Protein AF-A0A7Y6B7W2-F1 (afdb_monomer_lite)

pLDDT: mean 74.8, std 16.67, range [43.53, 96.5]

Secondary structure (DSSP, 8-state):
---SHHHHHHHHHHHHHHHHHHHHHHHHHHHHHHTT-HHHHHHHHHHHHTTT----S-HHHHHHHHHHHHHHHHHHHHHHHHHHHHHHHHHHTTSS-HHHHHHHHHHHHHHHTTT-HHHHHHHHHHHHHHHHHHHHHHS----

Structure (mmCIF, N/CA/C/O backbone):
data_AF-A0A7Y6B7W2-F1
#
_entry.id   AF-A0A7Y6B7W2-F1
#
loop_
_atom_site.group_PDB
_atom_site.id
_atom_site.type_symbol
_atom_site.label_atom_id
_atom_site.label_alt_id
_atom_site.label_comp_id
_atom_site.label_asym_id
_atom_site.label_entity_id
_atom_site.label_seq_id
_atom_site.pdbx_PDB_ins_code
_atom_site.Cartn_x
_atom_site.Cartn_y
_atom_site.Cartn_z
_atom_site.occupancy
_atom_site.B_iso_or_equiv
_atom_site.auth_seq_id
_atom_site.auth_comp_id
_atom_site.auth_asym_id
_atom_site.auth_atom_id
_atom_site.pdbx_PDB_model_num
ATOM 1 N N . MET A 1 1 ? 20.380 0.265 -54.748 1.00 45.25 1 MET A N 1
ATOM 2 C CA . MET A 1 1 ? 20.464 1.455 -53.881 1.00 45.25 1 MET A CA 1
ATOM 3 C C . MET A 1 1 ? 19.053 1.995 -53.746 1.00 45.25 1 MET A C 1
ATOM 5 O O . MET A 1 1 ? 18.723 2.849 -54.549 1.00 45.25 1 MET A O 1
ATOM 9 N N . ASP A 1 2 ? 18.227 1.437 -52.851 1.00 46.62 2 ASP A N 1
ATOM 10 C CA . ASP A 1 2 ? 17.076 2.148 -52.249 1.00 46.62 2 ASP A CA 1
ATOM 11 C C . ASP A 1 2 ? 16.403 1.323 -51.120 1.00 46.62 2 ASP A C 1
ATOM 13 O O . ASP A 1 2 ? 15.212 1.052 -51.174 1.00 46.62 2 ASP A O 1
ATOM 17 N N . ASP A 1 3 ? 17.161 0.867 -50.110 1.00 48.06 3 ASP A N 1
ATOM 18 C CA . ASP A 1 3 ? 16.589 0.128 -48.955 1.00 48.06 3 ASP A CA 1
ATOM 19 C C . ASP A 1 3 ? 16.761 0.868 -47.612 1.00 48.06 3 ASP A C 1
ATOM 21 O O . ASP A 1 3 ? 16.405 0.354 -46.555 1.00 48.06 3 ASP A O 1
ATOM 25 N N . THR A 1 4 ? 17.295 2.093 -47.616 1.00 52.03 4 THR A N 1
ATOM 26 C CA . THR A 1 4 ? 17.584 2.860 -46.387 1.00 52.03 4 THR A CA 1
ATOM 27 C C . THR A 1 4 ? 16.400 3.679 -45.861 1.00 52.03 4 THR A C 1
ATOM 29 O O . THR A 1 4 ? 16.360 3.977 -44.674 1.00 52.03 4 THR A O 1
ATOM 32 N N . ASN A 1 5 ? 15.392 3.984 -46.685 1.00 48.12 5 ASN A N 1
ATOM 33 C CA . ASN A 1 5 ? 14.307 4.904 -46.300 1.00 48.12 5 ASN A CA 1
ATOM 34 C C . ASN A 1 5 ? 13.185 4.271 -45.447 1.00 48.12 5 ASN A C 1
ATOM 36 O O . ASN A 1 5 ? 12.376 4.990 -44.866 1.00 48.12 5 ASN A O 1
ATOM 40 N N . GLY A 1 6 ? 13.106 2.937 -45.357 1.00 48.16 6 GLY A N 1
ATOM 41 C CA . GLY A 1 6 ? 12.059 2.243 -44.589 1.00 48.16 6 GLY A CA 1
ATOM 42 C C . GLY A 1 6 ? 12.377 2.043 -43.102 1.00 48.16 6 GLY A C 1
ATOM 43 O O . GLY A 1 6 ? 11.459 1.890 -42.298 1.00 48.16 6 GLY A O 1
ATOM 44 N N . HIS A 1 7 ? 13.660 2.045 -42.725 1.00 50.00 7 HIS A N 1
ATOM 45 C CA . HIS A 1 7 ? 14.095 1.780 -41.349 1.00 50.00 7 HIS A CA 1
ATOM 46 C C . HIS A 1 7 ? 14.013 3.040 -40.466 1.00 50.00 7 HIS A C 1
ATOM 48 O O . HIS A 1 7 ? 13.561 2.962 -39.325 1.00 50.00 7 HIS A O 1
ATOM 54 N N . GLU A 1 8 ? 14.338 4.212 -41.025 1.00 51.78 8 GLU A N 1
ATOM 55 C CA . GLU A 1 8 ? 14.334 5.494 -40.302 1.00 51.78 8 GLU A CA 1
ATOM 56 C C . GLU A 1 8 ? 12.913 5.964 -39.931 1.00 51.78 8 GLU A C 1
ATOM 58 O O . GLU A 1 8 ? 12.676 6.385 -38.801 1.00 51.78 8 GLU A O 1
ATOM 63 N N . ALA A 1 9 ? 11.925 5.800 -40.821 1.00 54.41 9 ALA A N 1
ATOM 64 C CA . ALA A 1 9 ? 10.541 6.216 -40.553 1.00 54.41 9 ALA A CA 1
ATOM 65 C C . ALA A 1 9 ? 9.842 5.378 -39.456 1.00 54.41 9 ALA A C 1
ATOM 67 O O . ALA A 1 9 ? 8.963 5.880 -38.755 1.00 54.41 9 ALA A O 1
ATOM 68 N N . GLY A 1 10 ? 10.226 4.105 -39.292 1.00 57.22 10 GLY A N 1
ATOM 69 C CA . GLY A 1 10 ? 9.734 3.238 -38.212 1.00 57.22 10 GLY A CA 1
ATOM 70 C C . GLY A 1 10 ? 10.414 3.500 -36.862 1.00 57.22 10 GLY A C 1
ATOM 71 O O . GLY A 1 10 ? 9.772 3.398 -35.812 1.00 57.22 10 GLY A O 1
ATOM 72 N N . GLN A 1 11 ? 11.697 3.877 -36.877 1.00 59.12 11 GLN A N 1
ATOM 73 C CA . GLN A 1 11 ? 12.441 4.282 -35.678 1.00 59.12 11 GLN A CA 1
ATOM 74 C C . GLN A 1 11 ? 11.961 5.630 -35.113 1.00 59.12 11 GLN A C 1
ATOM 76 O O . GLN A 1 11 ? 11.848 5.766 -33.896 1.00 59.12 11 GLN A O 1
ATOM 81 N N . ASP A 1 12 ? 11.582 6.586 -35.964 1.00 60.72 12 ASP A N 1
ATOM 82 C CA . ASP A 1 12 ? 11.062 7.887 -35.515 1.00 60.72 12 ASP A CA 1
ATOM 83 C C . ASP A 1 12 ? 9.687 7.781 -34.825 1.00 60.72 12 ASP A C 1
ATOM 85 O O . ASP A 1 12 ? 9.471 8.384 -33.772 1.00 60.72 12 ASP A O 1
ATOM 89 N N . ASP A 1 13 ? 8.755 6.970 -35.346 1.00 71.94 13 ASP A N 1
ATOM 90 C CA . ASP A 1 13 ? 7.430 6.777 -34.721 1.00 71.94 13 ASP A CA 1
ATOM 91 C C . ASP A 1 13 ? 7.531 6.002 -33.392 1.00 71.94 13 ASP A C 1
ATOM 93 O O . ASP A 1 13 ? 6.827 6.292 -32.420 1.00 71.94 13 ASP A O 1
ATOM 97 N N . THR A 1 14 ? 8.456 5.044 -33.295 1.00 74.12 14 THR A N 1
ATOM 98 C CA . THR A 1 14 ? 8.699 4.310 -32.043 1.00 74.12 14 THR A CA 1
ATOM 99 C C . THR A 1 14 ? 9.372 5.180 -30.982 1.00 74.12 14 THR A C 1
ATOM 101 O O . THR A 1 14 ? 8.951 5.144 -29.822 1.00 74.12 14 THR A O 1
ATOM 104 N N . ALA A 1 15 ? 10.334 6.024 -31.363 1.00 77.12 15 ALA A N 1
ATOM 105 C CA . ALA A 1 15 ? 10.953 6.998 -30.467 1.00 77.12 15 ALA A CA 1
ATOM 106 C C . ALA A 1 15 ? 9.938 8.034 -29.952 1.00 77.12 15 ALA A C 1
ATOM 108 O O . ALA A 1 15 ? 9.887 8.315 -28.750 1.00 77.12 15 ALA A O 1
ATOM 109 N N . LEU A 1 16 ? 9.062 8.543 -30.827 1.00 80.00 16 LEU A N 1
ATOM 110 C CA . LEU A 1 16 ? 8.022 9.504 -30.455 1.00 80.00 16 LEU A CA 1
ATOM 111 C C . LEU A 1 16 ? 7.004 8.899 -29.471 1.00 80.00 16 LEU A C 1
ATOM 113 O O . LEU A 1 16 ? 6.624 9.530 -28.480 1.00 80.00 16 LEU A O 1
ATOM 117 N N . ARG A 1 17 ? 6.578 7.651 -29.708 1.00 76.50 17 ARG A N 1
ATOM 118 C CA . ARG A 1 17 ? 5.694 6.917 -28.787 1.00 76.50 17 ARG A CA 1
ATOM 119 C C . ARG A 1 17 ? 6.364 6.670 -27.438 1.00 76.50 17 ARG A C 1
ATOM 121 O O . ARG A 1 17 ? 5.708 6.837 -26.411 1.00 76.50 17 ARG A O 1
ATOM 128 N N . ARG A 1 18 ? 7.658 6.333 -27.425 1.00 79.12 18 ARG A N 1
ATOM 129 C CA . ARG A 1 18 ? 8.444 6.122 -26.200 1.00 79.12 18 ARG A CA 1
ATOM 130 C C . ARG A 1 18 ? 8.508 7.391 -25.349 1.00 79.12 18 ARG A C 1
ATOM 132 O O . ARG A 1 18 ? 8.142 7.347 -24.176 1.00 79.12 18 ARG A O 1
ATOM 139 N N . ALA A 1 19 ? 8.849 8.526 -25.959 1.00 80.69 19 ALA A N 1
ATOM 140 C CA . ALA A 1 19 ? 8.882 9.823 -25.282 1.00 80.69 19 ALA A CA 1
ATOM 141 C C . ALA A 1 19 ? 7.516 10.191 -24.673 1.00 80.69 19 ALA A C 1
ATOM 143 O O . ALA A 1 19 ? 7.434 10.675 -23.543 1.00 80.69 19 ALA A O 1
ATOM 144 N N . ARG A 1 20 ? 6.421 9.899 -25.388 1.00 81.44 20 ARG A N 1
ATOM 145 C CA . ARG A 1 20 ? 5.061 10.154 -24.895 1.00 81.44 20 ARG A CA 1
ATOM 146 C C . ARG A 1 20 ? 4.680 9.271 -23.706 1.00 81.44 20 ARG A C 1
ATOM 148 O O . ARG A 1 20 ? 4.063 9.760 -22.764 1.00 81.44 20 ARG A O 1
ATOM 155 N N . VAL A 1 21 ? 5.030 7.986 -23.738 1.00 81.69 21 VAL A N 1
ATOM 156 C CA . VAL A 1 21 ? 4.784 7.061 -22.619 1.00 81.69 21 VAL A CA 1
ATOM 157 C C . VAL A 1 21 ? 5.579 7.486 -21.384 1.00 81.69 21 VAL A C 1
ATOM 159 O O . VAL A 1 21 ? 5.027 7.511 -20.287 1.00 81.69 21 VAL A O 1
ATOM 162 N N . GLN A 1 22 ? 6.839 7.886 -21.560 1.00 84.38 22 GLN A N 1
ATOM 163 C CA . GLN A 1 22 ? 7.693 8.350 -20.467 1.00 84.38 22 GLN A CA 1
ATOM 164 C C . GLN A 1 22 ? 7.132 9.613 -19.796 1.00 84.38 22 GLN A C 1
ATOM 166 O O . GLN A 1 22 ? 7.067 9.667 -18.570 1.00 84.38 22 GLN A O 1
ATOM 171 N N . HIS A 1 23 ? 6.636 10.573 -20.584 1.00 84.00 23 HIS A N 1
ATOM 172 C CA . HIS A 1 23 ? 5.977 11.774 -20.065 1.00 84.00 23 HIS A CA 1
ATOM 173 C C . HIS A 1 23 ? 4.733 11.446 -19.223 1.00 84.00 23 HIS A C 1
ATOM 175 O O . HIS A 1 23 ? 4.582 11.943 -18.111 1.00 84.00 23 HIS A O 1
ATOM 181 N N . LEU A 1 24 ? 3.850 10.574 -19.721 1.00 83.50 24 LEU A N 1
ATOM 182 C CA . LEU A 1 24 ? 2.632 10.184 -18.997 1.00 83.50 24 LEU A CA 1
ATOM 183 C C . LEU A 1 24 ? 2.941 9.440 -17.690 1.00 83.50 24 LEU A C 1
ATOM 185 O O . LEU A 1 24 ? 2.226 9.597 -16.701 1.00 83.50 24 LEU A O 1
ATOM 189 N N . LEU A 1 25 ? 4.004 8.631 -17.668 1.00 84.94 25 LEU A N 1
ATOM 190 C CA . LEU A 1 25 ? 4.444 7.950 -16.451 1.00 84.94 25 LEU A CA 1
ATOM 191 C C . LEU A 1 25 ? 5.037 8.935 -15.436 1.00 84.94 25 LEU A C 1
ATOM 193 O O . LEU A 1 25 ? 4.730 8.830 -14.254 1.00 84.94 25 LEU A O 1
ATOM 197 N N . GLN A 1 26 ? 5.801 9.936 -15.875 1.00 84.38 26 GLN A N 1
ATOM 198 C CA . GLN A 1 26 ? 6.288 11.000 -14.988 1.00 84.38 26 GLN A CA 1
ATOM 199 C C . GLN A 1 26 ? 5.135 11.775 -14.334 1.00 84.38 26 GLN A C 1
ATOM 201 O O . GLN A 1 26 ? 5.156 11.994 -13.123 1.00 84.38 26 GLN A O 1
ATOM 206 N N . GLU A 1 27 ? 4.098 12.121 -15.101 1.00 85.88 27 GLU A N 1
ATOM 207 C CA . GLU A 1 27 ? 2.893 12.771 -14.564 1.00 85.88 27 GLU A CA 1
ATOM 208 C C . GLU A 1 27 ? 2.134 11.870 -13.580 1.00 85.88 27 GLU A C 1
ATOM 210 O O . GLU A 1 27 ? 1.700 12.310 -12.515 1.00 85.88 27 GLU A O 1
ATOM 215 N N . ALA A 1 28 ? 1.984 10.581 -13.891 1.00 80.69 28 ALA A N 1
ATOM 216 C CA . ALA A 1 28 ? 1.352 9.643 -12.968 1.00 80.69 28 ALA A CA 1
ATOM 217 C C . ALA A 1 28 ? 2.160 9.499 -11.667 1.00 80.69 28 ALA A C 1
ATOM 219 O O . ALA A 1 28 ? 1.580 9.410 -10.585 1.00 80.69 28 ALA A O 1
ATOM 220 N N . GLN A 1 29 ? 3.491 9.518 -11.749 1.00 81.56 29 GLN A N 1
ATOM 221 C CA . GLN A 1 29 ? 4.363 9.455 -10.582 1.00 81.56 29 GLN A CA 1
ATOM 222 C C . GLN A 1 29 ? 4.210 10.693 -9.692 1.00 81.56 29 GLN A C 1
ATOM 224 O O . GLN A 1 29 ? 4.088 10.547 -8.474 1.00 81.56 29 GLN A O 1
ATOM 229 N N . SER A 1 30 ? 4.164 11.897 -10.271 1.00 80.69 30 SER A N 1
ATOM 230 C CA . SER A 1 30 ? 3.977 13.128 -9.495 1.00 80.69 30 SER A CA 1
ATOM 231 C C . SER A 1 30 ? 2.631 13.138 -8.772 1.00 80.69 30 SER A C 1
ATOM 233 O O . SER A 1 30 ? 2.586 13.426 -7.578 1.00 80.69 30 SER A O 1
ATOM 235 N N . LEU A 1 31 ? 1.556 12.710 -9.443 1.00 83.69 31 LEU A N 1
ATOM 236 C CA . LEU A 1 31 ? 0.231 12.576 -8.827 1.00 83.69 31 LEU A CA 1
ATOM 237 C C . LEU A 1 31 ? 0.225 11.563 -7.672 1.00 83.69 31 LEU A C 1
ATOM 239 O O . LEU A 1 31 ? -0.415 11.786 -6.645 1.00 83.69 31 LEU A O 1
ATOM 243 N N . LEU A 1 32 ? 0.954 10.451 -7.808 1.00 78.19 32 LEU A N 1
ATOM 244 C CA . LEU A 1 32 ? 1.077 9.453 -6.742 1.00 78.19 32 LEU A CA 1
ATOM 245 C C . LEU A 1 32 ? 1.877 9.981 -5.547 1.00 78.19 32 LEU A C 1
ATOM 247 O O . LEU A 1 32 ? 1.512 9.700 -4.405 1.00 78.19 32 LEU A O 1
ATOM 251 N N . LEU A 1 33 ? 2.938 10.753 -5.784 1.00 75.12 33 LEU A N 1
ATOM 252 C CA . LEU A 1 33 ? 3.706 11.399 -4.719 1.00 75.12 33 LEU A CA 1
ATOM 253 C C . LEU A 1 33 ? 2.865 12.440 -3.971 1.00 75.12 33 LEU A C 1
ATOM 255 O O . LEU A 1 33 ? 2.866 12.437 -2.740 1.00 75.12 33 LEU A O 1
ATOM 259 N N . GLU A 1 34 ? 2.105 13.268 -4.690 1.00 79.00 34 GLU A N 1
ATOM 260 C CA . GLU A 1 34 ? 1.167 14.238 -4.108 1.00 79.00 34 GLU A CA 1
ATOM 261 C C . GLU A 1 34 ? 0.072 13.556 -3.276 1.00 79.00 34 GLU A C 1
ATOM 263 O O . GLU A 1 34 ? -0.268 14.019 -2.188 1.00 79.00 34 GLU A O 1
ATOM 268 N N . ALA A 1 35 ? -0.430 12.409 -3.739 1.00 75.69 35 ALA A N 1
ATOM 269 C CA . ALA A 1 35 ? -1.402 11.593 -3.014 1.00 75.69 35 ALA A CA 1
ATOM 270 C C . ALA A 1 35 ? -0.797 10.799 -1.835 1.00 75.69 35 ALA A C 1
ATOM 272 O O . ALA A 1 35 ? -1.517 10.077 -1.142 1.00 75.69 35 ALA A O 1
ATOM 273 N N . GLY A 1 36 ? 0.519 10.882 -1.605 1.00 65.81 36 GLY A N 1
ATOM 274 C CA . GLY A 1 36 ? 1.218 10.124 -0.564 1.00 65.81 36 GLY A CA 1
ATOM 275 C C . GLY A 1 36 ? 1.344 8.621 -0.853 1.00 65.81 36 GLY A C 1
ATOM 276 O O . GLY A 1 36 ? 1.719 7.852 0.033 1.00 65.81 36 GLY A O 1
ATOM 277 N N . ALA A 1 37 ? 1.072 8.179 -2.083 1.00 70.31 37 ALA A N 1
ATOM 278 C CA . ALA A 1 37 ? 1.178 6.794 -2.537 1.00 70.31 37 ALA A CA 1
ATOM 279 C C . ALA A 1 37 ? 2.632 6.431 -2.907 1.00 70.31 37 ALA A C 1
ATOM 281 O O . ALA A 1 37 ? 2.940 6.029 -4.033 1.00 70.31 37 ALA A O 1
ATOM 282 N N . ARG A 1 38 ? 3.547 6.571 -1.936 1.00 69.50 38 ARG A N 1
ATOM 283 C CA . ARG A 1 38 ? 5.001 6.394 -2.117 1.00 69.50 38 ARG A CA 1
ATOM 284 C C . ARG A 1 38 ? 5.368 5.023 -2.691 1.00 69.50 38 ARG A C 1
ATOM 286 O O . ARG A 1 38 ? 6.205 4.944 -3.584 1.00 69.50 38 ARG A O 1
ATOM 293 N N . SER A 1 39 ? 4.704 3.961 -2.242 1.00 55.75 39 SER A N 1
ATOM 294 C CA . SER A 1 39 ? 4.939 2.602 -2.738 1.00 55.75 39 SER A CA 1
ATOM 295 C C . SER A 1 39 ? 4.611 2.459 -4.229 1.00 55.75 39 SER A C 1
ATOM 297 O O . SER A 1 39 ? 5.399 1.878 -4.971 1.00 55.75 39 SER A O 1
ATOM 299 N N . ALA A 1 40 ? 3.508 3.047 -4.704 1.00 66.25 40 ALA A N 1
ATOM 300 C CA . ALA A 1 40 ? 3.138 3.044 -6.122 1.00 66.25 40 ALA A CA 1
ATOM 301 C C . ALA A 1 40 ? 4.127 3.852 -6.985 1.00 66.25 40 ALA A C 1
ATOM 303 O O . ALA A 1 40 ? 4.470 3.422 -8.086 1.00 66.25 40 ALA A O 1
ATOM 304 N N . SER A 1 41 ? 4.646 4.968 -6.460 1.00 70.19 41 SER A N 1
ATOM 305 C CA . SER A 1 41 ? 5.682 5.775 -7.121 1.00 70.19 41 SER A CA 1
ATOM 306 C C . SER A 1 41 ? 6.975 4.988 -7.378 1.00 70.19 41 SER A C 1
ATOM 308 O O . SER A 1 41 ? 7.567 5.125 -8.447 1.00 70.19 41 SER A O 1
ATOM 310 N N . VAL A 1 42 ? 7.390 4.125 -6.441 1.00 67.25 42 VAL A N 1
ATOM 311 C CA . VAL A 1 42 ? 8.591 3.273 -6.580 1.00 67.25 42 VAL A CA 1
ATOM 312 C C . VAL A 1 42 ? 8.431 2.242 -7.703 1.00 67.25 42 VAL A C 1
ATOM 314 O O . VAL A 1 42 ? 9.372 1.978 -8.452 1.00 67.25 42 VAL A O 1
ATOM 317 N N . TYR A 1 43 ? 7.238 1.659 -7.863 1.00 65.00 43 TYR A N 1
ATOM 318 C CA . TYR A 1 43 ? 6.974 0.743 -8.979 1.00 65.00 43 TYR A CA 1
ATOM 319 C C . TYR A 1 43 ? 6.991 1.465 -10.327 1.00 65.00 43 TYR A C 1
ATOM 321 O O . TYR A 1 43 ? 7.494 0.910 -11.303 1.00 65.00 43 TYR A O 1
ATOM 329 N N . LEU A 1 44 ? 6.479 2.697 -10.377 1.00 75.25 44 LEU A N 1
ATOM 330 C CA . LEU A 1 44 ? 6.489 3.499 -11.596 1.00 75.25 44 LEU A CA 1
ATOM 331 C C . LEU A 1 44 ? 7.907 3.917 -12.007 1.00 75.25 44 LEU A C 1
ATOM 333 O O . LEU A 1 44 ? 8.245 3.839 -13.184 1.00 75.25 44 LEU A O 1
ATOM 337 N N . GLU A 1 45 ? 8.758 4.269 -11.042 1.00 73.38 45 GLU A N 1
ATOM 338 C CA . GLU A 1 45 ? 10.176 4.571 -11.272 1.00 73.38 45 GLU A CA 1
ATOM 339 C C . GLU A 1 45 ? 10.927 3.366 -11.853 1.00 73.38 45 GLU A C 1
ATOM 341 O O . GLU A 1 45 ? 11.639 3.485 -12.850 1.00 73.38 45 GLU A O 1
ATOM 346 N N . ARG A 1 46 ? 10.703 2.172 -11.284 1.00 68.75 46 ARG A N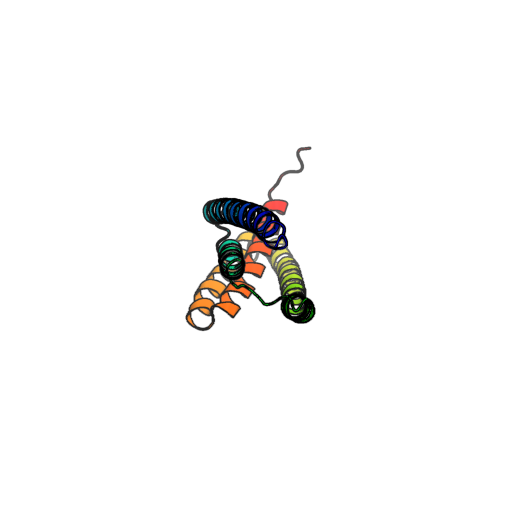 1
ATOM 347 C CA . ARG A 1 46 ? 11.268 0.919 -11.812 1.00 68.75 46 ARG A CA 1
ATOM 348 C C . ARG A 1 46 ? 10.762 0.620 -13.221 1.00 68.75 46 ARG A C 1
ATOM 350 O O . ARG A 1 46 ? 11.548 0.189 -14.054 1.00 68.75 46 ARG A O 1
ATOM 357 N N . ALA A 1 47 ? 9.481 0.869 -13.500 1.00 69.19 47 ALA A N 1
ATOM 358 C CA . ALA A 1 47 ? 8.920 0.694 -14.837 1.00 69.19 47 ALA A CA 1
ATOM 359 C C . ALA A 1 47 ? 9.541 1.670 -15.849 1.00 69.19 47 ALA A C 1
ATOM 361 O O . ALA A 1 47 ? 9.884 1.257 -16.953 1.00 69.19 47 ALA A O 1
ATOM 362 N N . MET A 1 48 ? 9.748 2.934 -15.466 1.00 74.44 48 MET A N 1
ATOM 363 C CA . MET A 1 48 ? 10.423 3.929 -16.303 1.00 74.44 48 MET A CA 1
ATOM 364 C C . MET A 1 48 ? 11.882 3.559 -16.588 1.00 74.44 48 MET A C 1
ATOM 366 O O . MET A 1 48 ? 12.324 3.707 -17.722 1.00 74.44 48 MET A O 1
ATOM 370 N N . ALA A 1 49 ? 12.605 3.010 -15.606 1.00 73.12 49 ALA A N 1
ATOM 371 C CA . ALA A 1 49 ? 13.977 2.531 -15.792 1.00 73.12 49 ALA A CA 1
ATOM 372 C C . ALA A 1 49 ? 14.089 1.379 -16.813 1.00 73.12 49 ALA A C 1
ATOM 374 O O . ALA A 1 49 ? 15.160 1.151 -17.369 1.00 73.12 49 ALA A O 1
ATOM 375 N N . CYS A 1 50 ? 12.993 0.663 -17.088 1.00 66.44 50 CYS A N 1
ATOM 376 C CA . CYS A 1 50 ? 12.952 -0.398 -18.094 1.00 66.44 50 CYS A CA 1
ATOM 377 C C . CYS A 1 50 ? 12.663 0.106 -19.520 1.00 66.44 50 CYS A C 1
ATOM 379 O O . CYS A 1 50 ? 12.845 -0.662 -20.459 1.00 66.44 50 CYS A O 1
ATOM 381 N N . ILE A 1 51 ? 12.229 1.359 -19.706 1.00 67.94 51 ILE A N 1
ATOM 382 C CA . ILE A 1 51 ? 11.852 1.912 -21.025 1.00 67.94 51 ILE A CA 1
ATOM 383 C C . ILE A 1 51 ? 13.075 2.135 -21.928 1.00 67.94 51 ILE A C 1
ATOM 385 O O . ILE A 1 51 ? 12.963 2.039 -23.150 1.00 67.94 51 ILE A O 1
ATOM 389 N N . ASP A 1 52 ? 14.237 2.397 -21.325 1.00 60.78 52 ASP A N 1
ATOM 390 C CA . ASP A 1 52 ? 15.502 2.626 -22.034 1.00 60.78 52 ASP A CA 1
ATOM 391 C C . ASP A 1 52 ? 16.307 1.341 -22.263 1.00 60.78 52 ASP A C 1
ATOM 393 O O . ASP A 1 52 ? 17.323 1.355 -22.961 1.00 60.78 52 ASP A O 1
ATOM 397 N N . VAL A 1 53 ? 15.864 0.217 -21.693 1.00 59.78 53 VAL A N 1
ATOM 398 C CA . VAL A 1 53 ? 16.487 -1.074 -21.966 1.00 59.78 53 VAL A CA 1
ATOM 399 C C . VAL A 1 53 ? 15.999 -1.519 -23.336 1.00 59.78 53 VAL A C 1
ATOM 401 O O . VAL A 1 53 ? 14.850 -1.926 -23.494 1.00 59.78 53 VAL A O 1
ATOM 404 N N . ASP A 1 54 ? 16.885 -1.440 -24.327 1.00 55.41 54 ASP A N 1
ATOM 405 C CA . ASP A 1 54 ? 16.697 -2.044 -25.646 1.00 55.41 54 ASP A CA 1
ATOM 406 C C . ASP A 1 54 ? 16.773 -3.570 -25.467 1.00 55.41 54 ASP A C 1
ATOM 408 O O . ASP A 1 54 ? 17.791 -4.225 -25.701 1.00 55.41 54 ASP A O 1
ATOM 412 N N . VAL A 1 55 ? 15.715 -4.139 -24.884 1.00 54.38 55 VAL A N 1
ATOM 413 C CA . VAL A 1 55 ? 15.559 -5.581 -24.743 1.00 54.38 55 VAL A CA 1
ATOM 414 C C . VAL A 1 55 ? 15.394 -6.089 -26.162 1.00 54.38 55 VAL A C 1
ATOM 416 O O . VAL A 1 55 ? 14.336 -5.912 -26.757 1.00 54.38 55 VAL A O 1
ATOM 419 N N . ALA A 1 56 ? 16.459 -6.672 -26.716 1.00 51.66 56 ALA A N 1
ATOM 420 C CA . ALA A 1 56 ? 16.387 -7.433 -27.954 1.00 51.66 56 ALA A CA 1
ATOM 421 C C . ALA A 1 56 ? 15.120 -8.302 -27.904 1.00 51.66 56 ALA A C 1
ATOM 423 O O . ALA A 1 56 ? 14.978 -9.070 -26.955 1.00 51.66 56 ALA A O 1
ATOM 424 N N . ASP A 1 57 ? 14.214 -8.092 -28.867 1.00 50.53 57 ASP A N 1
ATOM 425 C CA . ASP A 1 57 ? 12.851 -8.634 -28.995 1.00 50.53 57 ASP A CA 1
ATOM 426 C C . ASP A 1 57 ? 12.751 -10.156 -28.744 1.00 50.53 57 ASP A C 1
ATOM 428 O O . ASP A 1 57 ? 12.522 -10.951 -29.655 1.00 50.53 57 ASP A O 1
ATOM 432 N N . ASP A 1 58 ? 12.894 -10.598 -27.497 1.00 52.44 58 ASP A N 1
ATOM 433 C CA . ASP A 1 58 ? 12.495 -11.927 -27.066 1.00 52.44 58 ASP A CA 1
ATOM 434 C C . ASP A 1 58 ? 11.191 -11.787 -26.270 1.00 52.44 58 ASP A C 1
ATOM 436 O O . ASP A 1 58 ? 11.211 -11.603 -25.044 1.00 52.44 58 ASP A O 1
ATOM 440 N N . PRO A 1 59 ? 10.027 -11.859 -26.945 1.00 55.00 59 PRO A N 1
ATOM 441 C CA . PRO A 1 59 ? 8.722 -11.785 -26.292 1.00 55.00 59 PRO A CA 1
ATOM 442 C C . PRO A 1 59 ? 8.547 -12.865 -25.217 1.00 55.00 59 PRO A C 1
ATOM 444 O O . PRO A 1 59 ? 7.731 -12.701 -24.310 1.00 55.00 59 PRO A O 1
ATOM 447 N N . THR A 1 60 ? 9.347 -13.935 -25.256 1.00 54.50 60 THR A N 1
ATOM 448 C CA . THR A 1 60 ? 9.386 -14.976 -24.227 1.00 54.50 60 THR A CA 1
ATOM 449 C C . THR A 1 60 ? 10.005 -14.461 -22.933 1.00 54.50 60 THR A C 1
ATOM 451 O O . THR A 1 60 ? 9.486 -14.751 -21.862 1.00 54.50 60 THR A O 1
ATOM 454 N N . GLN A 1 61 ? 11.067 -13.656 -22.993 1.00 53.12 61 GLN A N 1
ATOM 455 C CA . GLN A 1 61 ? 11.705 -13.086 -21.801 1.00 53.12 61 GLN A CA 1
ATOM 456 C C . GLN A 1 61 ? 10.862 -11.970 -21.182 1.00 53.12 61 GLN A C 1
ATOM 458 O O . GLN A 1 61 ? 10.751 -11.903 -19.958 1.00 53.12 61 GLN A O 1
ATOM 463 N N . ILE A 1 62 ? 10.184 -11.165 -22.008 1.00 55.75 62 ILE A N 1
ATOM 464 C CA . ILE A 1 62 ? 9.199 -10.174 -21.545 1.00 55.75 62 ILE A CA 1
ATOM 465 C C . ILE A 1 62 ? 8.013 -10.881 -20.872 1.00 55.75 62 ILE A C 1
ATOM 467 O O . ILE A 1 62 ? 7.603 -10.490 -19.780 1.00 55.75 62 ILE A O 1
ATOM 471 N N . ALA A 1 63 ? 7.498 -11.963 -21.467 1.00 49.88 63 ALA A N 1
ATOM 472 C CA . ALA A 1 63 ? 6.421 -12.758 -20.883 1.00 49.88 63 ALA A CA 1
ATOM 473 C C . ALA A 1 63 ? 6.853 -13.494 -19.606 1.00 49.88 63 ALA A C 1
ATOM 475 O O . ALA A 1 63 ? 6.067 -13.574 -18.669 1.00 49.88 63 ALA A O 1
ATOM 476 N N . VAL A 1 64 ? 8.089 -13.993 -19.526 1.00 49.44 64 VAL A N 1
ATOM 477 C CA . VAL A 1 64 ? 8.636 -14.649 -18.327 1.00 49.44 64 VAL A CA 1
ATOM 478 C C . VAL A 1 64 ? 8.858 -13.634 -17.204 1.00 49.44 64 VAL A C 1
ATOM 480 O O . VAL A 1 64 ? 8.420 -13.882 -16.085 1.00 49.44 64 VAL A O 1
ATOM 483 N N . ALA A 1 65 ? 9.430 -12.459 -17.483 1.00 49.53 65 ALA A N 1
ATOM 484 C CA . ALA A 1 65 ? 9.554 -11.379 -16.502 1.00 49.53 65 ALA A CA 1
ATOM 485 C C . ALA A 1 65 ? 8.177 -10.876 -16.026 1.00 49.53 65 ALA A C 1
ATOM 487 O O . ALA A 1 65 ? 7.961 -10.678 -14.829 1.00 49.53 65 ALA A O 1
ATOM 488 N N . ALA A 1 66 ? 7.208 -10.757 -16.941 1.00 48.47 66 ALA A N 1
ATOM 489 C CA . ALA A 1 66 ? 5.827 -10.420 -16.614 1.00 48.47 66 ALA A CA 1
ATOM 490 C C . ALA A 1 66 ? 5.089 -11.545 -15.866 1.00 48.47 66 ALA A C 1
ATOM 492 O O . ALA A 1 66 ? 4.203 -11.240 -15.077 1.00 48.47 66 ALA A O 1
ATOM 493 N N . ALA A 1 67 ? 5.445 -12.821 -16.068 1.00 43.53 67 ALA A N 1
ATOM 494 C CA . ALA A 1 67 ? 4.836 -13.995 -15.428 1.00 43.53 67 ALA A CA 1
ATOM 495 C C . ALA A 1 67 ? 5.468 -14.377 -14.077 1.00 43.53 67 ALA A C 1
ATOM 497 O O . ALA A 1 67 ? 4.827 -15.060 -13.279 1.00 43.53 67 ALA A O 1
ATOM 498 N N . ILE A 1 68 ? 6.664 -13.877 -13.763 1.00 48.28 68 ILE A N 1
ATOM 499 C CA . ILE A 1 68 ? 7.263 -13.978 -12.422 1.00 48.28 68 ILE A CA 1
ATOM 500 C C . ILE A 1 68 ? 6.563 -13.017 -11.428 1.00 48.28 68 ILE A C 1
ATOM 502 O O . ILE A 1 68 ? 6.464 -13.310 -10.240 1.00 48.28 68 ILE A O 1
ATOM 506 N N . MET A 1 69 ? 5.957 -11.929 -11.915 1.00 47.91 69 MET A N 1
ATOM 507 C CA . MET A 1 69 ? 5.218 -10.920 -11.133 1.00 47.91 69 MET A CA 1
ATOM 508 C C . MET A 1 69 ? 3.777 -11.278 -10.649 1.00 47.91 69 MET A C 1
ATOM 510 O O . MET A 1 69 ? 3.379 -10.791 -9.586 1.00 47.91 69 MET A O 1
ATOM 514 N N . PRO A 1 70 ? 2.931 -12.083 -11.337 1.00 44.75 70 PRO A N 1
ATOM 515 C CA . PRO A 1 70 ? 1.542 -12.327 -10.933 1.00 44.75 70 PRO A CA 1
ATOM 516 C C . PRO A 1 70 ? 1.392 -13.073 -9.609 1.00 44.75 70 PRO A C 1
ATOM 518 O O . PRO A 1 70 ? 0.504 -12.708 -8.836 1.00 44.75 70 PRO A O 1
ATOM 521 N N . GLY A 1 71 ? 2.244 -14.063 -9.322 1.00 43.59 71 GLY A N 1
ATOM 522 C CA . GLY A 1 71 ? 2.159 -14.855 -8.088 1.00 43.59 71 GLY A CA 1
ATOM 523 C C . GLY A 1 71 ? 2.416 -14.019 -6.834 1.00 43.59 71 GLY A C 1
ATOM 524 O O . GLY A 1 71 ? 1.646 -14.077 -5.873 1.00 43.59 71 GLY A O 1
ATOM 525 N N . GLU A 1 72 ? 3.433 -13.157 -6.887 1.00 57.16 72 GLU A N 1
ATOM 526 C CA . GLU A 1 72 ? 3.748 -12.219 -5.810 1.00 57.16 72 GLU A CA 1
ATOM 527 C C . GLU A 1 72 ? 2.637 -11.167 -5.643 1.00 57.16 72 GLU A C 1
ATOM 529 O O . GLU A 1 72 ? 2.256 -10.831 -4.522 1.00 57.16 72 GLU A O 1
ATOM 534 N N . SER A 1 73 ? 2.021 -10.721 -6.747 1.00 68.06 73 SER A N 1
ATOM 535 C CA . SER A 1 73 ? 0.898 -9.774 -6.709 1.00 68.06 73 SER A CA 1
ATOM 536 C C . SER A 1 73 ? -0.399 -10.378 -6.149 1.00 68.06 73 SER A C 1
ATOM 538 O O . SER A 1 73 ? -1.164 -9.681 -5.479 1.00 68.06 73 SER A O 1
ATOM 540 N N . ALA A 1 74 ? -0.667 -11.661 -6.415 1.00 73.69 74 ALA A N 1
ATOM 541 C CA . ALA A 1 74 ? -1.887 -12.339 -5.983 1.00 73.69 74 ALA A CA 1
ATOM 542 C C . ALA A 1 74 ? -1.848 -12.635 -4.482 1.00 73.69 74 ALA A C 1
ATOM 544 O O . ALA A 1 74 ? -2.791 -12.289 -3.768 1.00 73.69 74 ALA A O 1
ATOM 545 N N . LEU A 1 75 ? -0.733 -13.190 -3.993 1.00 78.44 75 LEU A N 1
ATOM 546 C CA . LEU A 1 75 ? -0.531 -13.412 -2.562 1.00 78.44 75 LEU A CA 1
ATOM 547 C C . LEU A 1 75 ? -0.549 -12.084 -1.799 1.00 78.44 75 LEU A C 1
ATOM 549 O O . LEU A 1 75 ? -1.223 -11.975 -0.775 1.00 78.44 75 LEU A O 1
ATOM 553 N N . ARG A 1 76 ? 0.117 -11.048 -2.327 1.00 82.38 76 ARG A N 1
ATOM 554 C CA . ARG A 1 76 ? 0.103 -9.713 -1.722 1.00 82.38 76 ARG A CA 1
ATOM 555 C C . ARG A 1 76 ? -1.324 -9.167 -1.609 1.00 82.38 76 ARG A C 1
ATOM 557 O O . ARG A 1 76 ? -1.704 -8.713 -0.537 1.00 82.38 76 ARG A O 1
ATOM 564 N N . ARG A 1 77 ? -2.158 -9.269 -2.647 1.00 79.00 77 ARG A N 1
ATOM 565 C CA . ARG A 1 77 ? -3.570 -8.843 -2.557 1.00 79.00 77 ARG A CA 1
ATOM 566 C C . ARG A 1 77 ? -4.383 -9.681 -1.572 1.00 79.00 77 ARG A C 1
ATOM 568 O O . ARG A 1 77 ? -5.136 -9.114 -0.785 1.00 79.00 77 ARG A O 1
ATOM 575 N N . ALA A 1 78 ? -4.223 -11.005 -1.591 1.00 81.75 78 ALA A N 1
ATOM 576 C CA . ALA A 1 78 ? -4.947 -11.905 -0.696 1.00 81.75 78 ALA A CA 1
ATOM 577 C C . ALA A 1 78 ? -4.636 -11.611 0.780 1.00 81.75 78 ALA A C 1
ATOM 579 O O . ALA A 1 78 ? -5.552 -11.514 1.595 1.00 81.75 78 ALA A O 1
ATOM 580 N N . MET A 1 79 ? -3.358 -11.393 1.105 1.00 91.38 79 MET A N 1
ATOM 581 C CA . MET A 1 79 ? -2.926 -11.018 2.451 1.00 91.38 79 MET A CA 1
ATOM 582 C C . MET A 1 79 ? -3.460 -9.645 2.862 1.00 91.38 79 MET A C 1
ATOM 584 O O . MET A 1 79 ? -3.981 -9.514 3.965 1.00 91.38 79 MET A O 1
ATOM 588 N N . GLY A 1 80 ? -3.423 -8.649 1.968 1.00 89.19 80 GLY A N 1
ATOM 589 C CA . GLY A 1 80 ? -4.028 -7.338 2.223 1.00 89.19 80 GLY A CA 1
ATOM 590 C C . GLY A 1 80 ? -5.519 -7.442 2.560 1.00 89.19 80 GLY A C 1
ATOM 591 O O . GLY A 1 80 ? -5.956 -6.916 3.577 1.00 89.19 80 GLY A O 1
ATOM 592 N N . GLY A 1 81 ? -6.291 -8.196 1.769 1.00 88.38 81 GLY A N 1
ATOM 593 C CA . GLY A 1 81 ? -7.718 -8.424 2.027 1.00 88.38 81 GLY A CA 1
ATOM 594 C C . GLY A 1 81 ? -7.994 -9.177 3.334 1.00 88.38 81 GLY A C 1
ATOM 595 O O . GLY A 1 81 ? -8.891 -8.797 4.089 1.00 88.38 81 GLY A O 1
ATOM 596 N N . ALA A 1 82 ? -7.204 -10.209 3.646 1.00 94.12 82 ALA A N 1
ATOM 597 C CA . ALA A 1 82 ? -7.317 -10.941 4.907 1.00 94.12 82 ALA A CA 1
ATOM 598 C C . ALA A 1 82 ? -7.030 -10.040 6.120 1.00 94.12 82 ALA A C 1
ATOM 600 O O . ALA A 1 82 ? -7.777 -10.064 7.101 1.00 94.12 82 ALA A O 1
ATOM 601 N N . LEU A 1 83 ? -5.995 -9.199 6.041 1.00 96.12 83 LEU A N 1
ATOM 602 C CA . LEU A 1 83 ? -5.668 -8.229 7.085 1.00 96.12 83 LEU A CA 1
ATOM 603 C C . LEU A 1 83 ? -6.757 -7.166 7.235 1.00 96.12 83 LEU A C 1
ATOM 605 O O . LEU A 1 83 ? -7.080 -6.802 8.362 1.00 96.12 83 LEU A O 1
ATOM 609 N N . THR A 1 84 ? -7.388 -6.726 6.145 1.00 94.25 84 THR A N 1
ATOM 610 C CA . THR A 1 84 ? -8.552 -5.834 6.216 1.00 94.25 84 THR A CA 1
ATOM 611 C C . THR A 1 84 ? -9.715 -6.480 6.971 1.00 94.25 84 THR A C 1
ATOM 613 O O . THR A 1 84 ? -10.336 -5.815 7.800 1.00 94.25 84 THR A O 1
ATOM 616 N N . ILE A 1 85 ? -9.997 -7.773 6.761 1.00 93.44 85 ILE A N 1
ATOM 617 C CA . ILE A 1 85 ? -11.032 -8.496 7.526 1.00 93.44 85 ILE A CA 1
ATOM 618 C C . ILE A 1 85 ? -10.684 -8.506 9.019 1.00 93.44 85 ILE A C 1
ATOM 620 O O . ILE A 1 85 ? -11.534 -8.174 9.846 1.00 93.44 85 ILE A O 1
ATOM 624 N N . VAL A 1 86 ? -9.438 -8.841 9.370 1.00 95.75 86 VAL A N 1
ATOM 625 C CA . VAL A 1 86 ? -8.971 -8.832 10.766 1.00 95.75 86 VAL A CA 1
ATOM 626 C C . VAL A 1 86 ? -9.088 -7.434 11.370 1.00 95.75 86 VAL A C 1
ATOM 628 O O . VAL A 1 86 ? -9.704 -7.280 12.421 1.00 95.75 86 VAL A O 1
ATOM 631 N N . GLY A 1 87 ? -8.575 -6.407 10.692 1.00 94.44 87 GLY A N 1
ATOM 632 C CA . GLY A 1 87 ? -8.663 -5.018 11.138 1.00 94.44 87 GLY A CA 1
ATOM 633 C C . GLY A 1 87 ? -10.109 -4.559 11.324 1.00 94.44 87 GLY A C 1
ATOM 634 O O . GLY A 1 87 ? -10.425 -3.893 12.304 1.00 94.44 87 GLY A O 1
ATOM 635 N N . THR A 1 88 ? -11.017 -4.975 10.438 1.00 93.19 88 THR A N 1
ATOM 636 C CA . THR A 1 88 ? -12.450 -4.658 10.541 1.00 93.19 88 THR A CA 1
ATOM 637 C C . THR A 1 88 ? -13.073 -5.326 11.764 1.00 93.19 88 THR A C 1
ATOM 639 O O . THR A 1 88 ? -13.876 -4.712 12.464 1.00 93.19 88 THR A O 1
ATOM 642 N N . LEU A 1 89 ? -12.696 -6.573 12.065 1.00 94.44 89 LEU A N 1
ATOM 643 C CA . LEU A 1 89 ? -13.128 -7.253 13.287 1.00 94.44 89 LEU A CA 1
ATOM 644 C C . LEU A 1 89 ? -12.596 -6.549 14.541 1.00 94.44 89 LEU A C 1
ATOM 646 O O . LEU A 1 89 ? -13.348 -6.412 15.502 1.00 94.44 89 LEU A O 1
ATOM 650 N N . LEU A 1 90 ? -11.345 -6.084 14.538 1.00 95.38 90 LEU A N 1
ATOM 651 C CA . LEU A 1 90 ? -10.774 -5.318 15.652 1.00 95.38 90 LEU A CA 1
ATOM 652 C C . LEU A 1 90 ? -11.510 -3.988 15.854 1.00 95.38 90 LEU A C 1
ATOM 654 O O . LEU A 1 90 ? -11.895 -3.675 16.980 1.00 95.38 90 LEU A O 1
ATOM 658 N N . ALA A 1 91 ? -11.768 -3.256 14.769 1.00 93.38 91 ALA A N 1
ATOM 659 C CA . ALA A 1 91 ? -12.504 -1.995 14.798 1.00 93.38 91 ALA A CA 1
ATOM 660 C C . ALA A 1 91 ? -13.942 -2.185 15.296 1.00 93.38 91 ALA A C 1
ATOM 662 O O . ALA A 1 91 ? -14.412 -1.417 16.125 1.00 93.38 91 ALA A O 1
ATOM 663 N N . ARG A 1 92 ? -14.622 -3.257 14.868 1.00 93.00 92 ARG A N 1
ATOM 664 C CA . ARG A 1 92 ? -15.991 -3.580 15.308 1.00 93.00 92 ARG A CA 1
ATOM 665 C C . ARG A 1 92 ? -16.098 -3.882 16.806 1.00 93.00 92 ARG A C 1
ATOM 667 O O . ARG A 1 92 ? -17.189 -3.808 17.356 1.00 93.00 92 ARG A O 1
ATOM 674 N N . ASN A 1 93 ? -15.000 -4.278 17.444 1.00 93.88 93 ASN A N 1
ATOM 675 C CA . ASN A 1 93 ? -14.945 -4.538 18.883 1.00 93.88 93 ASN A CA 1
ATOM 676 C C . ASN A 1 93 ? -14.291 -3.377 19.658 1.00 93.88 93 ASN A C 1
ATOM 678 O O . ASN A 1 93 ? -13.857 -3.589 20.787 1.00 93.88 93 ASN A O 1
ATOM 682 N N . ASP A 1 94 ? -14.174 -2.190 19.048 1.00 91.94 94 ASP A N 1
ATOM 683 C CA . ASP A 1 94 ? -13.572 -0.986 19.637 1.00 91.94 94 ASP A CA 1
ATOM 684 C C . ASP A 1 94 ? -12.132 -1.189 20.157 1.00 91.94 94 ASP A C 1
ATOM 686 O O . ASP A 1 94 ? -11.688 -0.518 21.087 1.00 91.94 94 ASP A O 1
ATOM 690 N N . ILE A 1 95 ? -11.378 -2.122 19.558 1.00 96.00 95 ILE A N 1
ATOM 691 C CA . ILE A 1 95 ? -10.000 -2.430 19.975 1.00 96.00 95 ILE A CA 1
ATOM 692 C C . ILE A 1 95 ? -9.014 -1.448 19.332 1.00 96.00 95 ILE A C 1
ATOM 694 O O 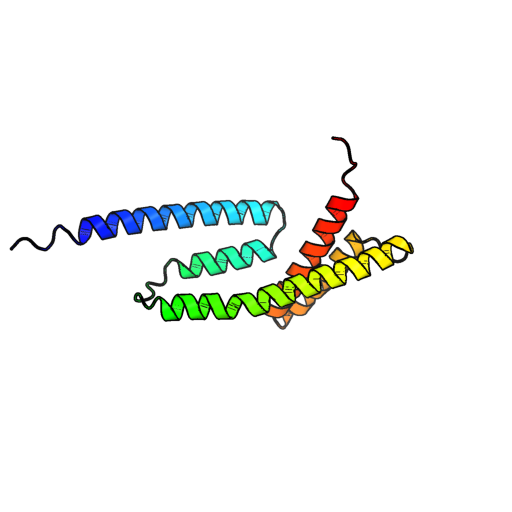. ILE A 1 95 ? -8.227 -0.807 20.025 1.00 96.00 95 ILE A O 1
ATOM 698 N N . VAL A 1 96 ? -9.044 -1.341 18.000 1.00 95.50 96 VAL A N 1
ATOM 699 C CA . VAL A 1 96 ? -8.209 -0.434 17.195 1.00 95.50 96 VAL A CA 1
ATOM 700 C C . VAL A 1 96 ? -9.004 -0.025 15.956 1.00 95.50 96 VAL A C 1
ATOM 702 O O . VAL A 1 96 ? -9.575 -0.883 15.284 1.00 95.50 96 VAL A O 1
ATOM 705 N N . ALA A 1 97 ? -9.031 1.271 15.632 1.00 94.62 97 ALA A N 1
ATOM 706 C CA . ALA A 1 97 ? -9.663 1.771 14.411 1.00 94.62 97 ALA A CA 1
ATOM 707 C C . ALA A 1 97 ? -8.973 1.211 13.153 1.00 94.62 97 ALA A C 1
ATOM 709 O O . ALA A 1 97 ? -7.751 1.069 13.123 1.00 94.62 97 ALA A O 1
ATOM 710 N N . LEU A 1 98 ? -9.733 0.932 12.089 1.00 93.88 98 LEU A N 1
ATOM 711 C CA . LEU A 1 98 ? -9.191 0.295 10.879 1.00 93.88 98 LEU A CA 1
ATOM 712 C C . LEU A 1 98 ? -8.064 1.118 10.226 1.00 93.88 98 LEU A C 1
ATOM 714 O O . LEU A 1 98 ? -7.043 0.565 9.822 1.00 93.88 98 LEU A O 1
ATOM 718 N N . ASP A 1 99 ? -8.223 2.439 10.179 1.00 93.06 99 ASP A N 1
ATOM 719 C CA . ASP A 1 99 ? -7.205 3.367 9.674 1.00 93.06 99 ASP A CA 1
ATOM 720 C C . ASP A 1 99 ? -5.936 3.376 10.552 1.00 93.06 99 ASP A C 1
ATOM 722 O O . ASP A 1 99 ? -4.816 3.388 10.039 1.00 93.06 99 ASP A O 1
ATOM 726 N N . GLU A 1 100 ? -6.092 3.258 11.875 1.00 95.88 100 GLU A N 1
ATOM 727 C CA . GLU A 1 100 ? -4.962 3.152 12.804 1.00 95.88 100 GLU A CA 1
ATOM 728 C C . GLU A 1 100 ? -4.213 1.826 12.649 1.00 95.88 100 GLU A C 1
ATOM 730 O O . GLU A 1 100 ? -2.985 1.806 12.605 1.00 95.88 100 GLU A O 1
ATOM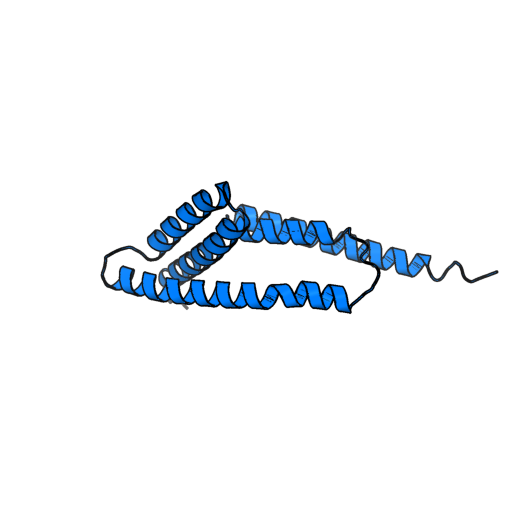 735 N N . PHE A 1 101 ? -4.935 0.719 12.467 1.00 96.50 101 PHE A N 1
ATOM 736 C CA . PHE A 1 101 ? -4.327 -0.570 12.144 1.00 96.50 101 PHE A CA 1
ATOM 737 C C . PHE A 1 101 ? -3.504 -0.494 10.847 1.00 96.50 101 PHE A C 1
ATOM 739 O O . PHE A 1 101 ? -2.367 -0.969 10.796 1.00 96.50 101 PHE A O 1
ATOM 746 N N . GLY A 1 102 ? -4.039 0.176 9.822 1.00 94.62 102 GLY A N 1
ATOM 747 C CA . GLY A 1 102 ? -3.323 0.457 8.580 1.00 94.62 102 GLY A CA 1
ATOM 748 C C . GLY A 1 102 ? -2.056 1.295 8.787 1.00 94.62 102 GLY A C 1
ATOM 749 O O . GL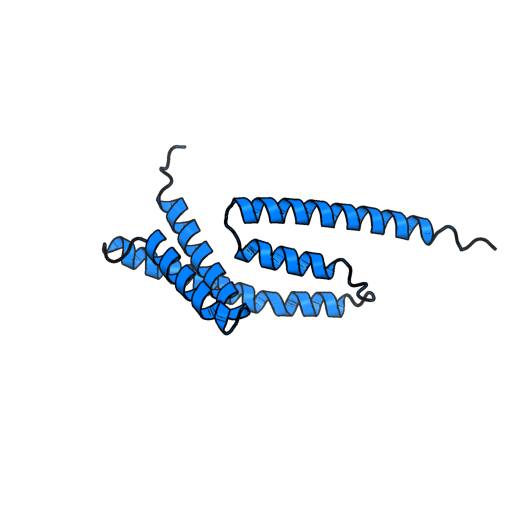Y A 1 102 ? -1.014 0.964 8.218 1.00 94.62 102 GLY A O 1
ATOM 750 N N . ARG A 1 103 ? -2.101 2.346 9.618 1.00 94.50 103 ARG A N 1
ATOM 751 C CA . ARG A 1 103 ? -0.921 3.162 9.966 1.00 94.50 103 ARG A CA 1
ATOM 752 C C . ARG A 1 103 ? 0.156 2.374 10.703 1.00 94.50 103 ARG A C 1
ATOM 754 O O . ARG A 1 103 ? 1.326 2.489 10.350 1.00 94.50 103 ARG A O 1
ATOM 761 N N . LEU A 1 104 ? -0.223 1.558 11.686 1.00 96.25 104 LEU A N 1
ATOM 762 C CA . LEU A 1 104 ? 0.722 0.712 12.420 1.00 96.25 104 LEU A CA 1
ATOM 763 C C . LEU A 1 104 ? 1.433 -0.272 11.487 1.00 96.25 104 LEU A C 1
ATOM 765 O O . LEU A 1 104 ? 2.637 -0.490 11.615 1.00 96.25 104 LEU A O 1
ATOM 769 N N . LEU A 1 105 ? 0.706 -0.821 10.510 1.00 95.12 105 LEU A N 1
ATOM 770 C CA . LEU A 1 105 ? 1.299 -1.689 9.501 1.00 95.12 105 LEU A CA 1
ATOM 771 C C . LEU A 1 105 ? 2.261 -0.926 8.573 1.00 95.12 105 LEU A C 1
ATOM 773 O O . LEU A 1 105 ? 3.309 -1.466 8.238 1.00 95.12 105 LEU A O 1
ATOM 777 N N . ALA A 1 106 ? 1.953 0.325 8.210 1.00 92.62 106 ALA A N 1
ATOM 778 C CA . ALA A 1 106 ? 2.864 1.176 7.430 1.00 92.62 106 ALA A CA 1
ATOM 779 C C . ALA A 1 106 ? 4.175 1.437 8.180 1.00 92.62 106 ALA A C 1
ATOM 781 O O . ALA A 1 106 ? 5.252 1.296 7.617 1.00 92.62 106 ALA A O 1
ATOM 782 N N . LEU A 1 107 ? 4.085 1.750 9.477 1.00 94.12 107 LEU A N 1
ATOM 783 C CA . LEU A 1 107 ? 5.262 1.972 10.316 1.00 94.12 107 LEU A CA 1
ATOM 784 C C . LEU A 1 107 ? 6.151 0.724 10.370 1.00 94.12 107 LEU A C 1
ATOM 786 O O . LEU A 1 107 ? 7.375 0.826 10.334 1.00 94.12 107 LEU A O 1
ATOM 790 N N . PHE A 1 108 ? 5.544 -0.462 10.445 1.00 93.44 108 PHE A N 1
ATOM 791 C CA . PHE A 1 108 ? 6.300 -1.706 10.353 1.00 93.44 108 PHE A CA 1
ATOM 792 C C . PHE A 1 108 ? 6.966 -1.865 8.977 1.00 93.44 108 PHE A C 1
ATOM 794 O O . PHE A 1 108 ? 8.124 -2.266 8.922 1.00 93.44 108 PHE A O 1
ATOM 801 N N . GLY A 1 109 ? 6.284 -1.482 7.892 1.00 89.81 109 GLY A N 1
ATOM 802 C CA . GLY A 1 109 ? 6.856 -1.424 6.543 1.00 89.81 109 GLY A CA 1
ATOM 803 C C . GLY A 1 109 ? 8.097 -0.533 6.458 1.00 89.81 109 GLY A C 1
ATOM 804 O O . GLY A 1 109 ? 9.132 -0.987 5.969 1.00 89.81 109 GLY A O 1
ATOM 805 N N . ASP A 1 110 ? 8.034 0.678 7.021 1.00 90.62 110 ASP A N 1
ATOM 806 C CA . ASP A 1 110 ? 9.167 1.612 7.093 1.00 90.62 110 ASP A CA 1
ATOM 807 C C . ASP A 1 110 ? 10.365 1.005 7.844 1.00 90.62 110 ASP A C 1
ATOM 809 O O . ASP A 1 110 ? 11.510 1.132 7.409 1.00 90.62 110 ASP A O 1
ATOM 813 N N . VAL A 1 111 ? 10.111 0.313 8.962 1.00 93.38 111 VAL A N 1
ATOM 814 C CA . VAL A 1 111 ? 11.161 -0.362 9.742 1.00 93.38 111 VAL A CA 1
ATOM 815 C C . VAL A 1 111 ? 11.757 -1.534 8.961 1.00 93.38 111 VAL A C 1
ATOM 817 O O . VAL A 1 111 ? 12.977 -1.668 8.903 1.00 93.38 111 VAL A O 1
ATOM 820 N N . SER A 1 112 ? 10.929 -2.366 8.326 1.00 87.25 112 SER A N 1
ATOM 821 C CA . SER A 1 112 ? 11.393 -3.504 7.523 1.00 87.25 112 SER A CA 1
ATOM 822 C C . SER A 1 112 ? 12.197 -3.073 6.296 1.00 87.25 112 SER A C 1
ATOM 824 O O . SER A 1 112 ? 13.148 -3.757 5.923 1.00 87.25 112 SER A O 1
ATOM 826 N N . ALA A 1 113 ? 11.870 -1.923 5.698 1.00 82.56 113 ALA A N 1
ATOM 827 C CA . ALA A 1 113 ? 12.568 -1.391 4.530 1.00 82.56 113 ALA A CA 1
ATOM 828 C C . ALA A 1 113 ? 14.049 -1.059 4.791 1.00 82.56 113 ALA A C 1
ATOM 830 O O . ALA A 1 113 ? 14.829 -0.997 3.841 1.00 82.56 113 ALA A O 1
ATOM 831 N N . VAL A 1 114 ? 14.439 -0.855 6.057 1.00 86.75 114 VAL A N 1
ATOM 832 C CA . VAL A 1 114 ? 15.837 -0.613 6.454 1.00 86.75 114 VAL A CA 1
ATOM 833 C C . VAL A 1 114 ? 16.721 -1.821 6.138 1.00 86.75 114 VAL A C 1
ATOM 835 O O . VAL A 1 114 ? 17.862 -1.648 5.713 1.00 86.75 114 VAL A O 1
ATOM 838 N N . GLU A 1 115 ? 16.201 -3.032 6.339 1.00 87.00 115 GLU A N 1
ATOM 839 C CA . GLU A 1 115 ? 16.932 -4.287 6.124 1.00 87.00 115 GLU A CA 1
ATOM 840 C C . GLU A 1 115 ? 16.620 -4.900 4.754 1.00 87.00 115 GLU A C 1
ATOM 842 O O . GLU A 1 115 ? 17.524 -5.373 4.064 1.00 87.00 115 GLU A O 1
ATOM 847 N N . ASP A 1 116 ? 15.350 -4.861 4.343 1.00 80.62 116 ASP A N 1
ATOM 848 C CA . ASP A 1 116 ? 14.867 -5.401 3.075 1.00 80.62 116 ASP A CA 1
ATOM 849 C C . ASP A 1 116 ? 13.829 -4.452 2.436 1.00 80.62 116 ASP A C 1
ATOM 851 O O . ASP A 1 116 ? 12.639 -4.475 2.784 1.00 80.62 116 ASP A O 1
ATOM 855 N N . PRO A 1 117 ? 14.242 -3.637 1.445 1.00 78.44 117 PRO A N 1
ATOM 856 C CA . PRO A 1 117 ? 13.342 -2.729 0.735 1.00 78.44 117 PRO A CA 1
ATOM 857 C C . PRO A 1 117 ? 12.169 -3.427 0.030 1.00 78.44 117 PRO A C 1
ATOM 859 O O . PRO A 1 117 ? 11.103 -2.827 -0.139 1.00 78.44 117 PRO A O 1
ATOM 862 N N . ALA A 1 118 ? 12.335 -4.684 -0.400 1.00 76.81 118 ALA A N 1
ATOM 863 C CA . ALA A 1 118 ? 11.260 -5.434 -1.043 1.00 76.81 118 ALA A CA 1
ATOM 864 C C . ALA A 1 118 ? 10.186 -5.826 -0.021 1.00 76.81 118 ALA A C 1
ATOM 866 O O . ALA A 1 118 ? 8.993 -5.670 -0.294 1.00 76.81 118 ALA A O 1
ATOM 867 N N . MET A 1 119 ? 10.602 -6.250 1.176 1.00 81.88 119 MET A N 1
ATOM 868 C CA . MET A 1 119 ? 9.692 -6.535 2.285 1.00 81.88 119 MET A CA 1
ATOM 869 C C . MET A 1 119 ? 8.893 -5.294 2.695 1.00 81.88 119 MET A C 1
ATOM 871 O O . MET A 1 119 ? 7.667 -5.372 2.796 1.00 81.88 119 MET A O 1
ATOM 875 N N . GLY A 1 120 ? 9.559 -4.145 2.851 1.00 82.88 120 GLY A N 1
ATOM 876 C CA . GLY A 1 120 ? 8.886 -2.875 3.146 1.00 82.88 120 GLY A CA 1
ATOM 877 C C . GLY A 1 120 ? 7.806 -2.539 2.112 1.00 82.88 120 GLY A C 1
ATOM 878 O O . GLY A 1 120 ? 6.654 -2.295 2.462 1.00 82.88 120 GLY A O 1
ATOM 879 N N . SER A 1 121 ? 8.126 -2.672 0.820 1.00 80.12 121 SER A N 1
ATOM 880 C CA . SER A 1 121 ? 7.169 -2.429 -0.269 1.00 80.12 121 SER A CA 1
ATOM 881 C C . SER A 1 121 ? 5.946 -3.362 -0.244 1.00 80.12 121 SER A C 1
ATOM 883 O O . SER A 1 121 ? 4.835 -2.946 -0.590 1.00 80.12 121 SER A O 1
ATOM 885 N N . ILE A 1 122 ? 6.124 -4.627 0.152 1.00 85.69 122 ILE A N 1
ATOM 886 C CA . ILE A 1 122 ? 5.022 -5.590 0.293 1.00 85.69 122 ILE A CA 1
ATOM 887 C C . ILE A 1 122 ? 4.075 -5.150 1.416 1.00 85.69 122 ILE A C 1
ATOM 889 O O . ILE A 1 122 ? 2.860 -5.097 1.205 1.00 85.69 122 ILE A O 1
ATOM 893 N N . ILE A 1 123 ? 4.636 -4.811 2.578 1.00 88.81 123 ILE A N 1
ATOM 894 C CA . ILE A 1 123 ? 3.888 -4.401 3.772 1.00 88.81 123 ILE A CA 1
ATOM 895 C C . ILE A 1 123 ? 3.157 -3.076 3.527 1.00 88.81 123 ILE A C 1
ATOM 897 O O . ILE A 1 123 ? 1.973 -2.958 3.854 1.00 88.81 123 ILE A O 1
ATOM 901 N N . ASP A 1 124 ? 3.802 -2.120 2.858 1.00 86.25 124 ASP A N 1
ATOM 902 C CA . ASP A 1 124 ? 3.182 -0.859 2.444 1.00 86.25 124 ASP A CA 1
ATOM 903 C C . ASP A 1 124 ? 1.967 -1.085 1.543 1.00 86.25 124 ASP A C 1
ATOM 905 O O . ASP A 1 124 ? 0.942 -0.414 1.680 1.00 86.25 124 ASP A O 1
ATOM 909 N N . GLY A 1 125 ? 2.049 -2.056 0.627 1.00 85.94 125 GLY A N 1
ATOM 910 C CA . GLY 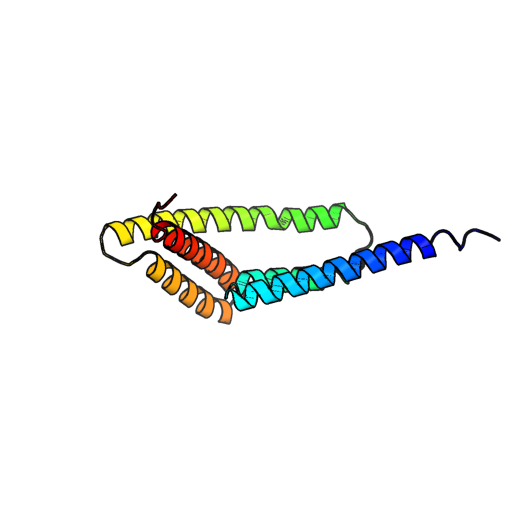A 1 125 ? 0.921 -2.442 -0.218 1.00 85.94 125 GLY A CA 1
ATOM 911 C C . GLY A 1 125 ? -0.280 -2.943 0.592 1.00 85.94 125 GLY A C 1
ATOM 912 O O . GLY A 1 125 ? -1.431 -2.625 0.273 1.00 85.94 125 GLY A O 1
ATOM 913 N N . TRP A 1 126 ? -0.034 -3.690 1.670 1.00 94.31 126 TRP A N 1
ATOM 914 C CA . TRP A 1 126 ? -1.087 -4.135 2.587 1.00 94.31 126 TRP A CA 1
ATOM 915 C C . TRP A 1 126 ? -1.659 -2.980 3.404 1.00 94.31 126 TRP A C 1
ATOM 917 O O . TRP A 1 126 ? -2.880 -2.846 3.481 1.00 94.31 126 TRP A O 1
ATOM 927 N N . SER A 1 127 ? -0.805 -2.106 3.940 1.00 93.06 127 SER A N 1
ATOM 928 C CA . SER A 1 127 ? -1.238 -0.902 4.656 1.00 93.06 127 SER A CA 1
ATOM 929 C C . SER A 1 127 ? -2.136 -0.017 3.788 1.00 93.06 127 SER A C 1
ATOM 931 O O . SER A 1 127 ? -3.224 0.376 4.215 1.00 93.06 127 SER A O 1
ATOM 933 N N . ALA A 1 128 ? -1.732 0.242 2.541 1.00 86.56 128 ALA A N 1
ATOM 934 C CA . ALA A 1 128 ? -2.512 1.034 1.597 1.00 86.56 128 ALA A CA 1
ATOM 935 C C . ALA A 1 128 ? -3.890 0.410 1.323 1.00 86.56 128 ALA A C 1
ATOM 937 O O . ALA A 1 128 ? -4.891 1.123 1.291 1.00 86.56 128 ALA A O 1
ATOM 938 N N . THR A 1 129 ? -3.958 -0.920 1.193 1.00 88.75 129 THR A N 1
ATOM 939 C CA . THR A 1 129 ? -5.225 -1.652 1.015 1.00 88.75 129 THR A CA 1
ATOM 940 C C . THR A 1 129 ? -6.165 -1.451 2.209 1.00 88.75 129 THR A C 1
ATOM 942 O O . THR A 1 129 ? -7.351 -1.179 2.028 1.00 88.75 129 THR A O 1
ATOM 945 N N . ILE A 1 130 ? -5.639 -1.541 3.433 1.00 91.62 130 ILE A N 1
ATOM 946 C CA . ILE A 1 130 ? -6.415 -1.374 4.671 1.00 91.62 130 ILE A CA 1
ATOM 947 C C . ILE A 1 130 ? -6.914 0.069 4.814 1.00 91.62 130 ILE A C 1
ATOM 949 O O . ILE A 1 130 ? -8.088 0.292 5.102 1.00 91.62 130 ILE A O 1
ATOM 953 N N . ARG A 1 131 ? -6.041 1.055 4.585 1.00 89.38 131 ARG A N 1
ATOM 954 C CA . ARG A 1 131 ? -6.382 2.482 4.689 1.00 89.38 131 ARG A CA 1
ATOM 955 C C . ARG A 1 131 ? -7.383 2.914 3.622 1.00 89.38 131 ARG A C 1
ATOM 957 O O . ARG A 1 131 ? -8.260 3.726 3.899 1.00 89.38 131 ARG A O 1
ATOM 964 N N . HIS A 1 132 ? -7.293 2.340 2.422 1.00 87.31 132 HIS A N 1
ATOM 965 C CA . HIS A 1 132 ? -8.303 2.535 1.387 1.00 87.31 132 HIS A CA 1
ATOM 966 C C . HIS A 1 132 ? -9.675 2.032 1.851 1.00 87.31 132 HIS A C 1
ATOM 968 O O . HIS A 1 132 ? -10.642 2.787 1.792 1.00 87.31 132 HIS A O 1
ATOM 974 N N . ALA A 1 133 ? -9.743 0.812 2.396 1.00 86.00 133 ALA A N 1
ATOM 975 C CA . ALA A 1 133 ? -10.982 0.266 2.946 1.00 86.00 133 ALA A CA 1
ATOM 976 C C . ALA A 1 133 ? -11.532 1.117 4.104 1.00 86.00 133 ALA A C 1
ATOM 978 O O . ALA A 1 133 ? -12.737 1.341 4.181 1.00 86.00 133 ALA A O 1
ATOM 979 N N . ALA A 1 134 ? -10.668 1.648 4.975 1.00 87.69 134 ALA A N 1
ATOM 980 C CA . ALA A 1 134 ? -11.084 2.567 6.033 1.00 87.69 134 ALA A CA 1
ATOM 981 C C . ALA A 1 134 ? -11.730 3.849 5.473 1.00 87.69 134 ALA A C 1
ATOM 983 O O . ALA A 1 134 ? -12.793 4.252 5.938 1.00 87.69 134 ALA A O 1
ATOM 984 N N . GLY A 1 135 ? -11.148 4.436 4.422 1.00 80.38 135 GLY A N 1
ATOM 985 C CA . GLY A 1 135 ? -11.719 5.607 3.750 1.00 80.38 135 GLY A CA 1
ATOM 986 C C . GLY A 1 135 ? -13.043 5.332 3.022 1.00 80.38 135 GLY A C 1
ATOM 987 O O . GLY A 1 135 ? -13.866 6.237 2.887 1.00 80.38 135 GLY A O 1
ATOM 988 N N . GLU A 1 136 ? -13.283 4.097 2.568 1.00 75.19 136 GLU A N 1
ATOM 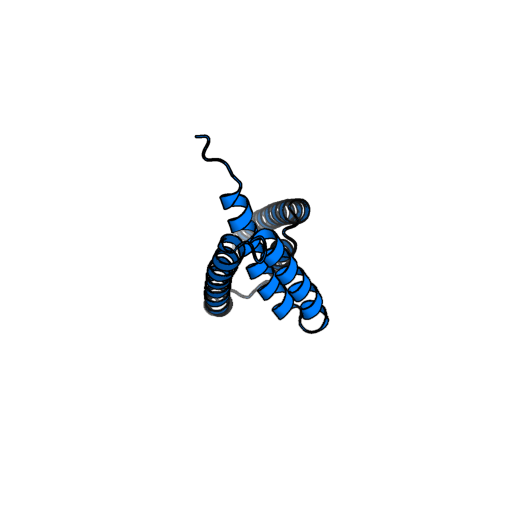989 C CA . GLU A 1 136 ? -14.587 3.694 2.020 1.00 75.19 136 GLU A CA 1
ATOM 990 C C . GLU A 1 136 ? -15.657 3.534 3.107 1.00 75.19 136 GLU A C 1
ATOM 992 O O . GLU A 1 136 ? -16.806 3.902 2.876 1.00 75.19 136 GLU A O 1
ATOM 997 N N . VAL A 1 137 ? -15.286 3.050 4.298 1.00 61.00 137 VAL A N 1
ATOM 998 C CA . VAL A 1 137 ? -16.196 2.944 5.456 1.00 61.00 137 VAL A CA 1
ATOM 999 C C . VAL A 1 137 ? -16.650 4.325 5.948 1.00 61.00 137 VAL A C 1
ATOM 1001 O O . VAL A 1 137 ? -17.782 4.475 6.402 1.00 61.00 137 VAL A O 1
ATOM 1004 N N . GLU A 1 138 ? -15.796 5.344 5.836 1.00 57.75 138 GLU A N 1
ATOM 1005 C CA . GLU A 1 138 ? -16.084 6.709 6.296 1.00 57.75 138 GLU A CA 1
ATOM 1006 C C . GLU A 1 138 ? -16.873 7.563 5.290 1.00 57.75 138 GLU A C 1
ATOM 1008 O O . GLU A 1 138 ? -17.391 8.618 5.663 1.00 57.75 138 GLU A O 1
ATOM 1013 N N . ARG A 1 139 ? -17.011 7.136 4.026 1.00 52.88 139 ARG A N 1
ATOM 1014 C CA . ARG A 1 139 ? -17.842 7.849 3.045 1.00 52.88 139 ARG A CA 1
ATOM 1015 C C . ARG A 1 139 ? -19.324 7.616 3.365 1.00 52.88 139 ARG A C 1
ATOM 1017 O O . ARG A 1 139 ? -19.806 6.498 3.182 1.00 52.88 139 ARG A O 1
ATOM 1024 N N . PRO A 1 140 ? -20.094 8.640 3.783 1.00 46.06 140 PRO A N 1
ATOM 1025 C CA . PRO A 1 140 ? -21.532 8.474 3.931 1.00 46.06 140 PRO A CA 1
ATOM 1026 C C . PRO A 1 140 ? -22.150 8.132 2.569 1.00 46.06 140 PRO A C 1
ATOM 1028 O O . PRO A 1 140 ? -21.823 8.763 1.560 1.00 46.06 140 PRO A O 1
ATOM 1031 N N . MET A 1 141 ? -23.057 7.150 2.554 1.00 50.47 141 MET A N 1
ATOM 1032 C CA . MET A 1 141 ? -23.975 6.860 1.444 1.00 50.47 141 MET A CA 1
ATOM 1033 C C . MET A 1 141 ? -24.900 8.065 1.207 1.00 50.47 141 MET A C 1
ATOM 1035 O O . MET A 1 141 ? -26.067 8.050 1.582 1.00 50.47 141 MET A O 1
ATOM 1039 N N . ASN A 1 142 ? -24.370 9.126 0.611 1.00 46.75 142 ASN A N 1
ATOM 1040 C CA . ASN A 1 142 ? -25.142 10.227 0.061 1.00 46.75 142 ASN A CA 1
ATOM 1041 C C . ASN A 1 142 ? -24.991 10.171 -1.461 1.00 46.75 142 ASN A C 1
ATOM 1043 O O . ASN A 1 142 ? -24.167 10.876 -2.042 1.00 46.75 142 ASN A O 1
ATOM 1047 N N . ALA A 1 143 ? -25.769 9.281 -2.072 1.00 43.81 143 ALA A N 1
ATOM 1048 C CA . ALA A 1 143 ? -26.128 9.301 -3.483 1.00 43.81 143 ALA A CA 1
ATOM 1049 C C . ALA A 1 143 ? -27.619 8.972 -3.589 1.00 43.81 143 ALA A C 1
ATOM 1051 O O . ALA A 1 143 ? -28.040 8.001 -2.918 1.00 43.81 143 ALA A O 1
#

Sequence (143 aa):
MDDTNGHEAGQDDTALRRARVQHLLQEAQSLLLEAGARSASVYLERAMACIDVDVADDPTQIAVAAAIMPGESALRRAMGGALTIVGTLLARNDIVALDEFGRLLALFGDVSAVEDPAMGSIIDGWSATIRHAAGEVERPMNA

Radius of gyration: 20.95 Å; chains: 1; bounding box: 47×29×74 Å

Foldseek 3Di:
DPPPPPPVVVVVVLVVVLVVVLVVLVVVLVVCVVVVVVLVNVVSVVVSVCSPPPPPPPVVVVVVVVVVPPVLVVVLVVVLVVVLVVLVVCVVVVNAHQLRSLVVLLVVLVVVCVVPVVSSSSSNSSSVSSNVVSVVVPDPPPD

Organism: NCBI:txid1646122